Protein AF-A0A2J8L9X1-F1 (afdb_monomer_lite)

Foldseek 3Di:
DDWDDDPPQPQKIWDWDFDPDPDPPDDTHTPDIDIGGHDPVVVVVVVVVVVVVVVVVVVLVVVQVVCVVVVHDRDPDDPPPDPDPPPDDDDDDDDDDPDPDDDDDDDDPPPPPDDPPDPPPDDDDDD

pLDDT: mean 74.23, std 22.15, range [38.56, 97.0]

Structure (mmCIF, N/CA/C/O backbone):
data_AF-A0A2J8L9X1-F1
#
_entry.id   AF-A0A2J8L9X1-F1
#
loop_
_atom_site.group_PDB
_atom_site.id
_atom_site.type_symbol
_atom_site.label_atom_id
_atom_site.label_alt_id
_atom_site.label_comp_id
_atom_site.label_asym_id
_atom_site.label_entity_id
_atom_site.label_seq_id
_atom_site.pdbx_PDB_ins_code
_atom_site.Cartn_x
_atom_site.Cartn_y
_atom_site.Cartn_z
_atom_site.occupancy
_atom_site.B_iso_or_equiv
_atom_site.auth_seq_id
_atom_site.auth_comp_id
_atom_site.auth_asym_id
_atom_site.auth_atom_id
_atom_site.pdbx_PDB_model_num
ATOM 1 N N . MET A 1 1 ? 10.129 12.098 -11.337 1.00 86.31 1 MET A N 1
ATOM 2 C CA . MET A 1 1 ? 10.011 10.635 -11.155 1.00 86.31 1 MET A CA 1
ATOM 3 C C . MET A 1 1 ? 8.544 10.312 -10.962 1.00 86.31 1 MET A C 1
ATOM 5 O O . MET A 1 1 ? 7.890 11.021 -10.211 1.00 86.31 1 MET A O 1
ATOM 9 N N . GLN A 1 2 ? 8.034 9.309 -11.666 1.00 92.50 2 GLN A N 1
ATOM 10 C CA . GLN A 1 2 ? 6.658 8.835 -11.560 1.00 92.50 2 GLN A CA 1
ATOM 11 C C . GLN A 1 2 ? 6.678 7.407 -11.018 1.00 92.50 2 GLN A C 1
ATOM 13 O O . GLN A 1 2 ? 7.507 6.605 -11.446 1.00 92.50 2 GLN A O 1
ATOM 18 N N . VAL A 1 3 ? 5.783 7.109 -10.081 1.00 94.88 3 VAL A N 1
ATOM 19 C CA . VAL A 1 3 ? 5.611 5.775 -9.501 1.00 94.88 3 VAL A CA 1
ATOM 20 C C . VAL A 1 3 ? 4.139 5.416 -9.605 1.00 94.88 3 VAL A C 1
ATOM 22 O O . VAL A 1 3 ? 3.290 6.184 -9.155 1.00 94.88 3 VAL A O 1
ATOM 25 N N . THR A 1 4 ? 3.836 4.271 -10.201 1.00 95.75 4 THR A N 1
ATOM 26 C CA . THR A 1 4 ? 2.473 3.754 -10.333 1.00 95.75 4 THR A CA 1
ATOM 27 C C . THR A 1 4 ? 2.399 2.320 -9.823 1.00 95.75 4 THR A C 1
ATOM 29 O O . THR A 1 4 ? 3.361 1.555 -9.919 1.00 95.75 4 THR A O 1
ATOM 32 N N . GLY A 1 5 ? 1.259 1.965 -9.228 1.00 93.69 5 GLY A N 1
ATOM 33 C CA . GLY A 1 5 ? 0.953 0.575 -8.898 1.00 93.69 5 GLY A CA 1
ATOM 34 C C . GLY A 1 5 ? 0.644 -0.216 -10.163 1.00 93.69 5 GLY A C 1
ATOM 35 O O . GLY A 1 5 ? 0.120 0.348 -11.124 1.00 93.69 5 GLY A O 1
ATOM 36 N N . VAL A 1 6 ? 0.981 -1.502 -10.161 1.00 94.06 6 VAL A N 1
ATOM 37 C CA . VAL A 1 6 ? 0.514 -2.431 -11.194 1.00 94.06 6 VAL A CA 1
ATOM 38 C C . VAL A 1 6 ? -0.875 -2.922 -10.795 1.00 94.06 6 VAL A C 1
ATOM 40 O O . VAL A 1 6 ? -1.093 -3.287 -9.638 1.00 94.06 6 VAL A O 1
ATOM 43 N N . GLU A 1 7 ? -1.822 -2.880 -11.731 1.00 93.56 7 GLU A N 1
ATOM 44 C CA . GLU A 1 7 ? -3.174 -3.395 -11.503 1.00 93.56 7 GLU A CA 1
ATOM 45 C C . GLU A 1 7 ? -3.118 -4.889 -11.190 1.00 93.56 7 GLU A C 1
ATOM 47 O O . GLU A 1 7 ? -2.329 -5.625 -11.780 1.00 93.56 7 GLU A O 1
ATOM 52 N N . ASP A 1 8 ? -3.901 -5.308 -10.198 1.00 92.12 8 ASP A N 1
ATOM 53 C CA . ASP A 1 8 ? -3.998 -6.686 -9.703 1.00 92.12 8 ASP A CA 1
ATOM 54 C C . ASP A 1 8 ? -2.690 -7.350 -9.212 1.00 92.12 8 ASP A C 1
ATOM 56 O O . ASP A 1 8 ? -2.735 -8.431 -8.625 1.00 92.12 8 ASP A O 1
ATOM 60 N N . ASP A 1 9 ? -1.531 -6.688 -9.317 1.00 92.62 9 ASP A N 1
ATOM 61 C CA . ASP A 1 9 ? -0.257 -7.145 -8.757 1.00 92.62 9 ASP A CA 1
ATOM 62 C C . ASP A 1 9 ? 0.260 -6.188 -7.673 1.00 92.62 9 ASP A C 1
ATOM 64 O O . ASP A 1 9 ? 1.114 -5.325 -7.883 1.00 92.62 9 ASP A O 1
ATOM 68 N N . SER A 1 10 ? -0.201 -6.418 -6.441 1.00 89.00 10 SER A N 1
ATOM 69 C CA . SER A 1 10 ? 0.271 -5.700 -5.244 1.00 89.00 10 SER A CA 1
ATOM 70 C C . SER A 1 10 ? 1.770 -5.862 -4.943 1.00 89.00 10 SER A C 1
ATOM 72 O O . SER A 1 10 ? 2.294 -5.204 -4.038 1.00 89.00 10 SER A O 1
ATOM 74 N N . ARG A 1 11 ? 2.471 -6.755 -5.650 1.00 93.50 11 ARG A N 1
ATOM 75 C CA . ARG A 1 11 ? 3.909 -6.977 -5.493 1.00 93.50 11 ARG A CA 1
ATOM 76 C C . ARG A 1 11 ? 4.725 -6.038 -6.364 1.00 93.50 11 ARG A C 1
ATOM 78 O O . ARG A 1 11 ? 5.912 -5.892 -6.084 1.00 93.50 11 ARG A O 1
ATOM 85 N N . ALA A 1 12 ? 4.136 -5.438 -7.394 1.00 95.12 12 ALA A N 1
ATOM 86 C CA . ALA A 1 12 ? 4.872 -4.718 -8.415 1.00 95.12 12 ALA A CA 1
ATOM 87 C C . ALA A 1 12 ? 4.579 -3.212 -8.405 1.00 95.12 12 ALA A C 1
ATOM 89 O O . ALA A 1 12 ? 3.443 -2.768 -8.238 1.00 95.12 12 ALA A O 1
ATOM 90 N N . LEU A 1 13 ? 5.627 -2.414 -8.615 1.00 95.75 13 LEU A N 1
ATOM 91 C CA . LEU A 1 13 ? 5.526 -0.980 -8.878 1.00 95.75 13 LEU A CA 1
ATOM 92 C C . LEU A 1 13 ? 6.238 -0.643 -10.182 1.00 95.75 13 LEU A C 1
ATOM 94 O O . LEU A 1 13 ? 7.378 -1.051 -10.396 1.00 95.75 13 LEU A O 1
ATOM 98 N N . ASN A 1 14 ? 5.594 0.163 -11.017 1.00 96.19 14 ASN A N 1
ATOM 99 C CA . ASN A 1 14 ? 6.203 0.732 -12.207 1.00 96.19 14 ASN A CA 1
ATOM 100 C C . ASN A 1 14 ? 6.816 2.086 -11.861 1.00 96.19 14 ASN A C 1
ATOM 102 O O . ASN A 1 14 ? 6.145 2.983 -11.350 1.00 96.19 14 ASN A O 1
ATOM 106 N N . ILE A 1 15 ? 8.105 2.237 -12.145 1.00 96.25 15 ILE A N 1
ATOM 107 C CA . ILE A 1 15 ? 8.848 3.470 -11.911 1.00 96.25 15 ILE A CA 1
ATOM 108 C C . ILE A 1 15 ? 9.329 4.004 -13.249 1.00 96.25 15 ILE A C 1
ATOM 110 O O . ILE A 1 15 ? 10.036 3.315 -13.981 1.00 96.25 15 ILE A O 1
ATOM 114 N N . THR A 1 16 ? 8.970 5.255 -13.534 1.00 95.62 16 THR A N 1
ATOM 115 C CA . THR A 1 16 ? 9.423 5.983 -14.721 1.00 95.62 16 THR A CA 1
ATOM 116 C C . THR A 1 16 ? 10.203 7.224 -14.306 1.00 95.62 16 THR A C 1
ATOM 118 O O . THR A 1 16 ? 9.697 8.134 -13.634 1.00 95.62 16 THR A O 1
ATOM 121 N N . ILE A 1 17 ? 11.464 7.279 -14.710 1.00 94.75 17 ILE A N 1
ATOM 122 C CA . ILE A 1 17 ? 12.324 8.444 -14.554 1.00 94.75 17 ILE A CA 1
ATOM 123 C C . ILE A 1 17 ? 12.287 9.208 -15.867 1.00 94.75 17 ILE A C 1
ATOM 125 O O . ILE A 1 17 ? 12.574 8.655 -16.924 1.00 94.75 17 ILE A O 1
ATOM 129 N N . HIS A 1 18 ? 11.939 10.487 -15.789 1.00 92.69 18 HIS A N 1
ATOM 130 C CA . HIS A 1 18 ? 11.958 11.389 -16.930 1.00 92.69 18 HIS A CA 1
ATOM 131 C C . HIS A 1 18 ? 13.224 12.238 -16.884 1.00 92.69 18 HIS A C 1
ATOM 133 O O . HIS A 1 18 ? 13.663 12.634 -15.800 1.00 92.69 18 HIS A O 1
ATOM 139 N N . LYS A 1 19 ? 13.783 12.542 -18.055 1.00 89.94 19 LYS A N 1
ATOM 140 C CA . LYS A 1 19 ? 14.798 13.579 -18.204 1.00 89.94 19 LYS A CA 1
ATOM 141 C C . LYS A 1 19 ? 14.226 14.897 -17.663 1.00 89.94 19 LYS A C 1
ATOM 143 O O . LYS A 1 19 ? 13.073 15.209 -17.977 1.00 89.94 19 LYS A O 1
ATOM 148 N N . PRO A 1 20 ? 14.997 15.673 -16.882 1.00 84.25 20 PRO A N 1
ATOM 149 C CA . PRO A 1 20 ? 14.589 17.016 -16.493 1.00 84.25 20 PRO A CA 1
ATOM 150 C C . PRO A 1 20 ? 14.239 17.837 -17.739 1.00 84.25 20 PRO A C 1
ATOM 152 O O . PRO A 1 20 ? 15.016 17.871 -18.696 1.00 84.25 20 PRO A O 1
ATOM 155 N N . ALA A 1 21 ? 13.055 18.449 -17.747 1.00 82.00 21 ALA A N 1
ATOM 156 C CA . ALA A 1 21 ? 12.608 19.275 -18.860 1.00 82.00 21 ALA A CA 1
ATOM 157 C C . ALA A 1 21 ? 13.523 20.503 -18.977 1.00 82.00 21 ALA A C 1
ATOM 159 O O . ALA A 1 21 ? 13.726 21.221 -17.999 1.00 82.00 21 ALA A O 1
ATOM 160 N N . SER A 1 22 ? 14.090 20.742 -20.161 1.00 78.62 22 S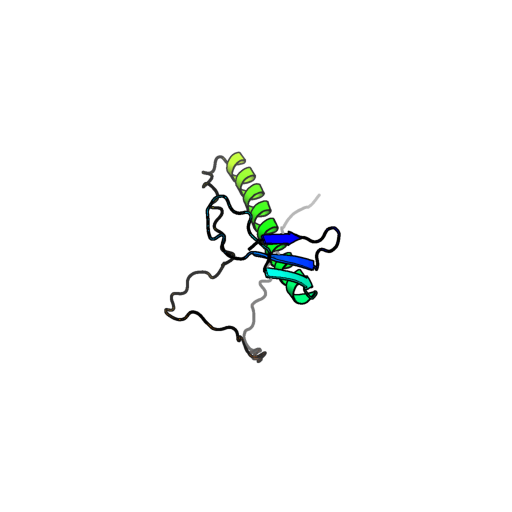ER A N 1
ATOM 161 C CA . SER A 1 22 ? 14.957 21.904 -20.407 1.00 78.62 22 SER A CA 1
ATOM 162 C C . SER A 1 22 ? 14.166 23.205 -20.542 1.00 78.62 22 SER A C 1
ATOM 164 O O . SER A 1 22 ? 14.727 24.285 -20.386 1.00 78.62 22 SER A O 1
ATOM 166 N N . SER A 1 23 ? 12.865 23.112 -20.831 1.00 80.44 23 SER A N 1
ATOM 167 C CA . SER A 1 23 ? 11.944 24.243 -20.856 1.00 80.44 23 SER A CA 1
ATOM 168 C C . SER A 1 23 ? 10.592 23.860 -20.238 1.00 80.44 23 SER A C 1
ATOM 170 O O . SER A 1 23 ? 10.163 22.708 -20.363 1.00 80.44 23 SER A O 1
ATOM 172 N N . PRO A 1 24 ? 9.882 24.811 -19.607 1.00 76.06 24 PRO A N 1
ATOM 173 C CA . PRO A 1 24 ? 8.627 24.544 -18.897 1.00 76.06 24 PRO A CA 1
ATOM 174 C C . PRO A 1 24 ? 7.467 24.093 -19.802 1.00 76.06 24 PRO A C 1
ATOM 176 O O . PRO A 1 24 ? 6.486 23.553 -19.307 1.00 76.06 24 PRO A O 1
ATOM 179 N N . HIS A 1 25 ? 7.583 24.273 -21.121 1.00 79.75 25 HIS A N 1
ATOM 180 C CA . HIS A 1 25 ? 6.572 23.853 -22.101 1.00 79.75 25 HIS A CA 1
ATOM 181 C C . HIS A 1 25 ? 6.899 22.503 -22.760 1.00 79.75 25 HIS A C 1
ATOM 183 O O . HIS A 1 25 ? 6.094 21.975 -23.527 1.00 79.75 25 HIS A O 1
ATOM 189 N N . SER A 1 26 ? 8.083 21.941 -22.495 1.00 80.38 26 SER A N 1
ATOM 190 C CA . SER A 1 26 ? 8.492 20.659 -23.067 1.00 80.38 26 SER A CA 1
ATOM 191 C C . SER A 1 26 ? 7.915 19.491 -22.269 1.00 80.38 26 SER A C 1
ATOM 193 O O . SER A 1 26 ? 7.985 19.456 -21.039 1.00 80.38 26 SER A O 1
ATOM 195 N N . LYS A 1 27 ? 7.342 18.510 -22.975 1.00 79.31 27 LYS A N 1
ATOM 196 C CA . LYS A 1 27 ? 6.879 17.270 -22.346 1.00 79.31 27 LYS A CA 1
ATOM 197 C C . LYS A 1 27 ? 8.096 16.496 -21.814 1.00 79.31 27 LYS A C 1
ATOM 199 O O . LYS A 1 27 ? 9.035 16.276 -22.583 1.00 79.31 27 LYS A O 1
ATOM 204 N N . PRO A 1 28 ? 8.103 16.073 -20.537 1.00 83.19 28 PRO A N 1
ATOM 205 C CA . PRO A 1 28 ? 9.195 15.278 -19.987 1.00 83.19 28 PRO A CA 1
ATOM 206 C C . PRO A 1 28 ? 9.383 13.980 -20.784 1.00 83.19 28 PRO A C 1
ATOM 208 O O . PRO A 1 28 ? 8.419 13.262 -21.035 1.00 83.19 28 PRO A O 1
ATOM 211 N N . PHE A 1 29 ? 10.622 13.670 -21.170 1.00 87.50 29 PHE A N 1
ATOM 212 C CA . PHE A 1 29 ? 10.946 12.459 -21.932 1.00 87.50 29 PHE A CA 1
ATOM 213 C C . PHE A 1 29 ? 11.411 11.338 -20.987 1.00 87.50 29 PHE A C 1
ATOM 215 O O . PHE A 1 29 ? 12.332 11.583 -20.203 1.00 87.50 29 PHE A O 1
ATOM 222 N N . PRO A 1 30 ? 10.816 10.133 -21.007 1.00 91.19 30 PRO A N 1
ATOM 223 C CA . PRO A 1 30 ? 11.225 9.036 -20.132 1.00 91.19 30 PRO A CA 1
ATOM 224 C C . PRO A 1 30 ? 12.617 8.518 -20.518 1.00 91.19 30 PRO A C 1
ATOM 226 O O . PRO A 1 30 ? 12.888 8.241 -21.680 1.00 91.19 30 PRO A O 1
ATOM 229 N N . ILE A 1 31 ? 13.508 8.394 -19.536 1.00 94.56 31 ILE A N 1
ATOM 230 C CA . ILE A 1 31 ? 14.883 7.890 -19.713 1.00 94.56 31 ILE A CA 1
ATOM 231 C C . ILE A 1 31 ? 15.106 6.522 -19.074 1.00 94.56 31 ILE A C 1
ATOM 233 O O . ILE A 1 31 ? 16.028 5.813 -19.458 1.00 94.56 31 ILE A O 1
ATOM 237 N N . LEU A 1 32 ? 14.276 6.145 -18.103 1.00 95.19 32 LEU A N 1
ATOM 238 C CA . LEU A 1 32 ? 14.282 4.815 -17.510 1.00 95.19 32 LEU A CA 1
ATOM 239 C C . LEU A 1 32 ? 12.857 4.448 -17.140 1.00 95.19 32 LEU A C 1
ATOM 241 O O . LEU A 1 32 ? 12.174 5.225 -16.473 1.00 95.19 32 LEU A O 1
ATOM 245 N N . GLN A 1 33 ? 12.449 3.248 -17.522 1.00 95.12 33 GLN A N 1
ATOM 246 C CA . GLN A 1 33 ? 11.215 2.638 -17.068 1.00 95.12 33 GLN A CA 1
ATOM 247 C C . GLN A 1 33 ? 11.530 1.226 -16.595 1.00 95.12 33 GLN A C 1
ATOM 249 O O . GLN A 1 33 ? 12.175 0.458 -17.305 1.00 95.12 33 GLN A O 1
ATOM 254 N N . ALA A 1 34 ? 11.108 0.904 -15.379 1.00 96.25 34 ALA A N 1
ATOM 255 C CA . ALA A 1 34 ? 11.349 -0.400 -14.789 1.00 96.25 34 ALA A CA 1
ATOM 256 C C . ALA A 1 34 ? 10.194 -0.806 -13.877 1.00 96.25 34 ALA A C 1
ATOM 258 O O . ALA A 1 34 ? 9.547 0.038 -13.250 1.00 96.25 34 ALA A O 1
ATOM 259 N N . THR A 1 35 ? 9.985 -2.114 -13.775 1.00 96.38 35 THR A N 1
ATOM 260 C CA . THR A 1 35 ? 9.047 -2.720 -12.834 1.00 96.38 35 THR A CA 1
ATOM 261 C C . THR A 1 35 ? 9.832 -3.314 -11.674 1.00 96.38 35 THR A C 1
ATOM 263 O O . THR A 1 35 ? 10.693 -4.172 -11.859 1.00 96.38 35 THR A O 1
ATOM 266 N N . PHE A 1 36 ? 9.534 -2.858 -10.464 1.00 94.88 36 PHE A N 1
ATOM 267 C CA . PHE A 1 36 ? 10.120 -3.365 -9.231 1.00 94.88 36 PHE A CA 1
ATOM 268 C C . PHE A 1 36 ? 9.166 -4.368 -8.606 1.00 94.88 36 PHE A C 1
ATOM 270 O O . PHE A 1 36 ? 8.057 -3.997 -8.231 1.00 94.88 36 PHE A O 1
ATOM 277 N N . ILE A 1 37 ? 9.602 -5.620 -8.474 1.00 95.69 37 ILE A N 1
ATOM 278 C CA . ILE A 1 37 ? 8.820 -6.691 -7.853 1.00 95.69 37 ILE A CA 1
ATOM 279 C C . ILE A 1 37 ? 9.349 -6.927 -6.436 1.00 95.69 37 ILE A C 1
ATOM 281 O O . ILE A 1 37 ? 10.504 -7.303 -6.242 1.00 95.69 37 ILE A O 1
ATOM 285 N N . PHE A 1 38 ? 8.498 -6.714 -5.436 1.00 95.00 38 PHE A N 1
ATOM 286 C CA . PHE A 1 38 ? 8.838 -6.876 -4.029 1.00 95.00 38 PHE A CA 1
ATOM 287 C C . PHE A 1 38 ? 8.551 -8.290 -3.535 1.00 95.00 38 PHE A C 1
ATOM 289 O O . PHE A 1 38 ? 7.444 -8.826 -3.676 1.00 95.00 38 PHE A O 1
ATOM 296 N N . SER A 1 39 ? 9.545 -8.858 -2.857 1.00 96.00 39 SER A N 1
ATOM 297 C CA . SER A 1 39 ? 9.386 -10.101 -2.118 1.00 96.00 39 SER A CA 1
ATOM 298 C C . SER A 1 39 ? 8.407 -9.943 -0.957 1.00 96.00 39 SER A C 1
ATOM 300 O O . SER A 1 39 ? 8.128 -8.845 -0.459 1.00 96.00 39 SER A O 1
ATOM 302 N N . ASP A 1 40 ? 7.914 -11.079 -0.485 1.00 96.00 40 ASP A N 1
ATOM 303 C CA . ASP A 1 40 ? 6.939 -11.166 0.597 1.00 96.00 40 ASP A CA 1
ATOM 304 C C . ASP A 1 40 ? 7.439 -10.498 1.881 1.00 96.00 40 ASP A C 1
ATOM 306 O O . ASP A 1 40 ? 6.647 -9.897 2.599 1.00 96.00 40 ASP A O 1
ATOM 310 N N . HIS A 1 41 ? 8.751 -10.514 2.141 1.00 96.31 41 HIS A N 1
ATOM 311 C CA . HIS A 1 41 ? 9.334 -9.863 3.314 1.00 96.31 41 HIS A CA 1
ATOM 312 C C . HIS A 1 41 ? 9.017 -8.359 3.361 1.00 96.31 41 HIS A C 1
ATOM 314 O O . HIS A 1 41 ? 8.547 -7.856 4.383 1.00 96.31 41 HIS A O 1
ATOM 320 N N . ILE A 1 42 ? 9.190 -7.648 2.242 1.00 94.94 42 ILE A N 1
ATOM 321 C CA . ILE A 1 42 ? 8.875 -6.216 2.153 1.00 94.94 42 ILE A CA 1
ATOM 322 C C . ILE A 1 42 ? 7.362 -5.986 2.210 1.00 94.94 42 ILE A C 1
ATOM 324 O O . ILE A 1 42 ? 6.903 -5.097 2.935 1.00 94.94 42 ILE A O 1
ATOM 328 N N . ARG A 1 43 ? 6.566 -6.817 1.520 1.00 92.75 43 ARG A N 1
ATOM 329 C CA . ARG A 1 43 ? 5.095 -6.712 1.559 1.00 92.75 43 ARG A CA 1
ATOM 330 C C . ARG A 1 43 ? 4.559 -6.877 2.981 1.00 92.75 43 ARG A C 1
ATOM 332 O O . ARG A 1 43 ? 3.724 -6.088 3.422 1.00 92.75 43 ARG A O 1
ATOM 339 N N . CYS A 1 44 ? 5.096 -7.838 3.727 1.00 95.88 44 CYS A N 1
ATOM 340 C CA . CYS A 1 44 ? 4.751 -8.085 5.121 1.00 95.88 44 CYS A CA 1
ATOM 341 C C . CYS A 1 44 ? 5.116 -6.909 6.035 1.00 95.88 44 CYS A C 1
ATOM 343 O O . CYS A 1 44 ? 4.336 -6.575 6.927 1.00 95.88 44 CYS A O 1
ATOM 345 N N . ILE A 1 45 ? 6.261 -6.251 5.825 1.00 96.69 45 ILE A N 1
ATOM 346 C CA . ILE A 1 45 ? 6.647 -5.061 6.602 1.00 96.69 45 ILE A CA 1
ATOM 347 C C . ILE A 1 45 ? 5.630 -3.931 6.402 1.00 96.69 45 ILE A C 1
ATOM 349 O O . ILE A 1 45 ? 5.132 -3.375 7.383 1.00 96.69 45 ILE A O 1
ATOM 353 N N . ILE A 1 46 ? 5.269 -3.625 5.153 1.00 94.12 46 ILE A N 1
ATOM 354 C CA . ILE A 1 46 ? 4.302 -2.558 4.845 1.00 94.12 46 ILE A CA 1
ATOM 355 C C . ILE A 1 46 ? 2.913 -2.920 5.379 1.00 94.12 46 ILE A C 1
ATOM 357 O O . ILE A 1 46 ? 2.248 -2.083 5.993 1.00 94.12 46 ILE A O 1
ATOM 361 N N . ALA A 1 47 ? 2.478 -4.171 5.203 1.00 95.56 47 ALA A N 1
ATOM 362 C CA . ALA A 1 47 ? 1.221 -4.653 5.767 1.00 95.56 47 ALA A CA 1
ATOM 363 C C . ALA A 1 47 ? 1.203 -4.482 7.294 1.00 95.56 47 ALA A C 1
ATOM 365 O O . ALA A 1 47 ? 0.252 -3.925 7.840 1.00 95.56 47 ALA A O 1
ATOM 366 N N . LYS A 1 48 ? 2.288 -4.859 7.982 1.00 96.81 48 LYS A N 1
ATOM 367 C CA . LYS A 1 48 ? 2.435 -4.681 9.433 1.00 96.81 48 LYS A CA 1
ATOM 368 C C . LYS A 1 48 ? 2.330 -3.210 9.842 1.00 96.81 48 LYS A C 1
ATOM 370 O O . LYS A 1 48 ? 1.608 -2.901 10.787 1.00 96.81 48 LYS A O 1
ATOM 375 N N . GLN A 1 49 ? 2.989 -2.298 9.127 1.00 96.69 49 GLN A N 1
ATOM 376 C CA . GLN A 1 49 ? 2.902 -0.856 9.389 1.00 96.69 49 GLN A CA 1
ATOM 377 C C . GLN A 1 49 ? 1.477 -0.318 9.188 1.00 96.69 49 GLN A C 1
ATOM 379 O O . GLN A 1 49 ? 0.969 0.415 10.039 1.00 96.69 49 GLN A O 1
ATOM 384 N N . ARG A 1 50 ? 0.800 -0.719 8.102 1.00 94.69 50 ARG A N 1
ATOM 385 C CA . ARG A 1 50 ? -0.593 -0.332 7.816 1.00 94.69 50 ARG A CA 1
ATOM 386 C C . ARG A 1 50 ? -1.556 -0.844 8.882 1.00 94.69 50 ARG A C 1
ATOM 388 O O . ARG A 1 50 ? -2.374 -0.070 9.371 1.00 94.69 50 ARG A O 1
ATOM 395 N N . LEU A 1 51 ? -1.427 -2.107 9.290 1.00 96.31 51 LEU A N 1
ATOM 396 C CA . LEU A 1 51 ? -2.242 -2.700 10.354 1.00 96.31 51 LEU A CA 1
ATOM 397 C C . LEU A 1 51 ? -2.009 -2.004 11.694 1.00 96.31 51 LEU A C 1
ATOM 399 O O . LEU A 1 51 ? -2.961 -1.708 12.414 1.00 96.31 51 LEU A O 1
ATOM 403 N N . ALA A 1 52 ? -0.756 -1.692 12.022 1.00 96.38 52 ALA A N 1
ATOM 404 C CA . ALA A 1 52 ? -0.436 -0.962 13.236 1.00 96.38 52 ALA A CA 1
ATOM 405 C C . ALA A 1 52 ? -1.085 0.436 13.216 1.00 96.38 52 ALA A C 1
ATOM 407 O O . ALA A 1 52 ? -1.782 0.794 14.171 1.00 96.38 52 ALA A O 1
ATOM 408 N N . LYS A 1 53 ? -0.941 1.182 12.108 1.00 94.56 53 LYS A N 1
ATOM 409 C CA . LYS A 1 53 ? -1.591 2.487 11.895 1.00 94.56 53 LYS A CA 1
ATOM 410 C C . LYS A 1 53 ? -3.106 2.403 12.023 1.00 94.56 53 LYS A C 1
ATOM 412 O O . LYS A 1 53 ? -3.671 3.138 12.831 1.00 94.56 53 LYS A O 1
ATOM 417 N N . GLY A 1 54 ? -3.742 1.466 11.325 1.00 93.94 54 GLY A N 1
ATOM 418 C CA . GLY A 1 54 ? -5.187 1.253 11.399 1.00 93.94 54 GLY A CA 1
ATOM 419 C C . GLY A 1 54 ? -5.656 0.912 12.814 1.00 93.94 54 GLY A C 1
ATOM 420 O O . GLY A 1 54 ? -6.637 1.475 13.293 1.00 93.94 54 GLY A O 1
ATOM 421 N N . ARG A 1 55 ? -4.914 0.069 13.544 1.00 96.31 55 ARG A N 1
ATOM 422 C CA . ARG A 1 55 ? -5.235 -0.288 14.934 1.00 96.31 55 ARG A CA 1
ATOM 423 C C . ARG A 1 55 ? -5.173 0.916 15.870 1.00 96.31 55 ARG A C 1
ATOM 425 O O . ARG A 1 55 ? -6.073 1.091 16.690 1.00 96.31 55 ARG A O 1
ATOM 432 N N . ILE A 1 56 ? -4.124 1.738 15.773 1.00 92.62 56 ILE A N 1
ATOM 433 C CA . ILE A 1 56 ? -4.018 2.955 16.589 1.00 92.62 56 ILE A CA 1
ATOM 434 C C . ILE A 1 56 ? -5.147 3.923 16.239 1.00 92.62 56 ILE A C 1
ATOM 436 O O . ILE A 1 56 ? -5.771 4.459 17.152 1.00 92.62 56 ILE A O 1
ATOM 440 N N . GLN A 1 57 ? -5.443 4.108 14.953 1.00 92.31 57 GLN A N 1
ATOM 441 C CA . GLN A 1 57 ? -6.518 4.985 14.499 1.00 92.31 57 GLN A CA 1
ATOM 442 C C . GLN A 1 57 ? -7.884 4.524 15.021 1.00 92.31 57 GLN A C 1
ATOM 444 O O . GLN A 1 57 ? -8.577 5.304 15.665 1.00 92.31 57 GLN A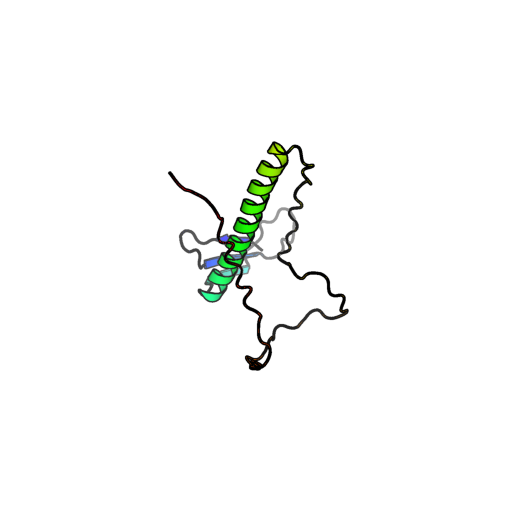 O 1
ATOM 449 N N . ALA A 1 58 ? -8.231 3.245 14.866 1.00 95.38 58 ALA A N 1
ATOM 450 C CA . ALA A 1 58 ? -9.487 2.691 15.371 1.00 95.38 58 ALA A CA 1
ATOM 451 C C . ALA A 1 58 ? -9.602 2.812 16.899 1.00 95.38 58 ALA A C 1
ATOM 453 O O . ALA A 1 58 ? -10.644 3.214 17.422 1.00 95.38 58 ALA A O 1
ATOM 454 N N . ARG A 1 59 ? -8.515 2.524 17.632 1.00 95.31 59 ARG A N 1
ATOM 455 C CA . ARG A 1 59 ? -8.469 2.701 19.090 1.00 95.31 59 ARG A CA 1
ATOM 456 C C . ARG A 1 59 ? -8.701 4.158 19.478 1.00 95.31 59 ARG A C 1
ATOM 458 O O . ARG A 1 59 ? -9.475 4.414 20.394 1.00 95.31 59 ARG A O 1
ATOM 465 N N . ARG A 1 60 ? -8.053 5.101 18.789 1.00 90.31 60 ARG A N 1
ATOM 466 C CA . ARG A 1 60 ? -8.229 6.540 19.023 1.00 90.31 60 ARG A CA 1
ATOM 467 C C . ARG A 1 60 ? -9.665 6.970 18.746 1.00 90.31 60 ARG A C 1
ATOM 469 O O . ARG A 1 60 ? -10.269 7.564 19.627 1.00 90.31 60 ARG A O 1
ATOM 476 N N . MET A 1 61 ? -10.239 6.587 17.606 1.00 91.81 61 MET A N 1
ATOM 477 C CA . MET A 1 61 ? -11.631 6.905 17.264 1.00 91.81 61 MET A CA 1
ATOM 478 C C . MET A 1 61 ? -12.613 6.367 18.309 1.00 91.81 61 MET A C 1
ATOM 480 O O . MET A 1 61 ? -13.519 7.081 18.735 1.00 91.81 61 MET A O 1
ATOM 484 N N . LYS A 1 62 ? -12.415 5.127 18.777 1.00 95.94 62 LYS A N 1
ATOM 485 C CA . LYS A 1 62 ? -13.223 4.552 19.861 1.00 95.94 62 LYS A CA 1
ATOM 486 C C . LYS A 1 62 ? -13.083 5.362 21.150 1.00 95.94 62 LYS A C 1
ATOM 488 O O . LYS A 1 62 ? -14.088 5.704 21.761 1.00 95.94 62 LYS A O 1
ATOM 493 N N . MET A 1 63 ? -11.853 5.679 21.550 1.00 95.19 63 MET A N 1
ATOM 494 C CA . MET A 1 63 ? -11.597 6.451 22.766 1.00 95.19 63 MET A CA 1
ATOM 495 C C . MET A 1 63 ? -12.177 7.864 22.704 1.00 95.19 63 MET A C 1
ATOM 497 O O . MET A 1 63 ? -12.726 8.318 23.699 1.00 95.19 63 MET A O 1
ATOM 501 N N . GLN A 1 64 ? -12.113 8.536 21.552 1.00 93.00 64 GLN A N 1
ATOM 502 C CA . GLN A 1 64 ? -12.721 9.855 21.361 1.00 93.00 64 GLN A CA 1
ATOM 503 C C . GLN A 1 64 ? -14.241 9.804 21.509 1.00 93.00 64 GLN A C 1
ATOM 505 O O . GLN A 1 64 ? -14.812 10.660 22.174 1.00 93.00 64 GLN A O 1
ATOM 510 N N . ARG A 1 65 ? -14.896 8.776 20.949 1.00 93.31 65 ARG A N 1
ATOM 511 C CA . ARG A 1 65 ? -16.340 8.578 21.143 1.00 93.31 65 ARG A CA 1
ATOM 512 C C . ARG A 1 65 ? -16.696 8.350 22.611 1.00 93.31 65 ARG A C 1
ATOM 514 O O . ARG A 1 65 ? -17.685 8.897 23.072 1.00 93.31 65 ARG A O 1
ATOM 521 N N . ILE A 1 66 ? -15.893 7.575 23.342 1.00 95.44 66 ILE A N 1
ATOM 522 C CA . ILE A 1 66 ? -16.098 7.362 24.784 1.00 95.44 66 ILE A CA 1
ATOM 523 C C . ILE A 1 66 ? -15.920 8.676 25.554 1.00 95.44 66 ILE A C 1
ATOM 525 O O . ILE A 1 66 ? -16.764 9.010 26.372 1.00 95.44 66 ILE A O 1
ATOM 529 N N . ALA A 1 67 ? -14.856 9.430 25.276 1.00 94.50 67 ALA A N 1
ATOM 530 C CA . ALA A 1 67 ? -14.594 10.712 25.925 1.00 94.50 67 ALA A CA 1
ATOM 531 C C . ALA A 1 67 ? -15.740 11.712 25.708 1.00 94.50 67 ALA A C 1
ATOM 533 O O . ALA A 1 67 ? -16.141 12.369 26.659 1.00 94.50 67 ALA A O 1
ATOM 534 N N . ALA A 1 68 ? -16.305 11.758 24.496 1.00 93.00 68 ALA A N 1
ATOM 535 C CA . ALA A 1 68 ? -17.461 12.593 24.178 1.00 93.00 68 ALA A CA 1
ATOM 536 C C . ALA A 1 68 ? -18.699 12.238 25.015 1.00 93.00 68 ALA A C 1
ATOM 538 O O . ALA A 1 68 ? -19.405 13.129 25.457 1.00 93.00 68 ALA A O 1
ATOM 539 N N . LEU A 1 69 ? -18.957 10.946 25.251 1.00 95.75 69 LEU A N 1
ATOM 540 C CA . LEU A 1 69 ? -20.083 10.502 26.084 1.00 95.75 69 LEU A CA 1
ATOM 541 C C . LEU A 1 69 ? -19.883 10.789 27.576 1.00 95.75 69 LEU A C 1
ATOM 543 O O . LEU A 1 69 ? -20.849 10.791 28.329 1.00 95.75 69 LEU A O 1
ATOM 547 N N . LEU A 1 70 ? -18.634 10.968 28.003 1.00 97.00 70 LEU A N 1
ATOM 548 C CA . LEU A 1 70 ? -18.261 11.267 29.383 1.00 97.00 70 LEU A CA 1
ATOM 549 C C . LEU A 1 70 ? -17.982 12.765 29.604 1.00 97.00 70 LEU A C 1
ATOM 551 O O . LEU A 1 70 ? -17.441 13.115 30.649 1.00 97.00 70 LEU A O 1
ATOM 555 N N . ASP A 1 71 ? -18.272 13.623 28.618 1.00 94.25 71 ASP A N 1
ATOM 556 C CA . ASP A 1 71 ? -17.965 15.063 28.621 1.00 94.25 71 ASP A CA 1
ATOM 557 C C . ASP A 1 71 ? -16.497 15.393 28.971 1.00 94.25 71 ASP A C 1
ATOM 559 O O . ASP A 1 71 ? -16.174 16.420 29.571 1.00 94.25 71 ASP A O 1
ATOM 563 N N . LEU A 1 72 ? -15.569 14.516 28.572 1.00 92.00 72 LEU A N 1
ATOM 564 C CA . LEU A 1 72 ? -14.135 14.724 28.756 1.00 92.00 72 LEU A CA 1
ATOM 565 C C . LEU A 1 72 ? -13.562 15.567 27.606 1.00 92.00 72 LEU A C 1
ATOM 567 O O . LEU A 1 72 ? -13.941 15.372 26.447 1.00 92.00 72 LEU A O 1
ATOM 571 N N . PRO A 1 73 ? -12.585 16.454 27.875 1.00 87.62 73 PRO A N 1
ATOM 572 C CA . PRO A 1 73 ? -11.971 17.268 26.833 1.00 87.62 73 PRO A CA 1
ATOM 573 C C . PRO A 1 73 ? -11.286 16.388 25.777 1.00 87.62 73 PRO A C 1
ATOM 575 O O . PRO A 1 73 ? -10.382 15.603 26.074 1.00 87.62 73 PRO A O 1
ATOM 578 N N . ILE A 1 74 ? -11.701 16.535 24.517 1.00 81.88 74 ILE A N 1
ATOM 579 C CA . ILE A 1 74 ? -11.158 15.777 23.386 1.00 81.88 74 ILE A CA 1
ATOM 580 C C . ILE A 1 74 ? -9.986 16.563 22.799 1.00 81.88 74 ILE A C 1
ATOM 582 O O . ILE A 1 74 ? -10.181 17.570 22.121 1.00 81.88 74 ILE A O 1
ATOM 586 N N . GLN A 1 75 ? -8.753 16.107 23.032 1.00 75.56 75 GLN A N 1
ATOM 587 C CA . GLN A 1 75 ? -7.605 16.689 22.336 1.00 75.56 75 GLN A CA 1
ATOM 588 C C . GLN A 1 75 ? -7.675 16.360 20.833 1.00 75.56 75 GLN A C 1
ATOM 590 O O . GLN A 1 75 ? -7.895 15.193 20.473 1.00 75.56 75 GLN A O 1
ATOM 595 N N . PRO A 1 76 ? -7.484 17.351 19.941 1.00 66.25 76 PRO A N 1
ATOM 596 C CA . PRO A 1 76 ? -7.454 17.112 18.507 1.00 66.25 76 PRO A CA 1
ATOM 597 C C . PRO A 1 76 ? -6.299 16.168 18.166 1.00 66.25 76 PRO A C 1
ATOM 599 O O . PRO A 1 76 ? -5.166 16.335 18.616 1.00 66.25 76 PRO A O 1
ATOM 602 N N . THR A 1 77 ? -6.597 15.131 17.388 1.00 62.59 77 THR A N 1
ATOM 603 C CA . THR A 1 77 ? -5.626 14.095 17.042 1.00 62.59 77 THR A CA 1
ATOM 604 C C . THR A 1 77 ? -4.594 14.636 16.072 1.00 62.59 77 THR A C 1
ATOM 606 O O . THR A 1 77 ? -4.884 14.848 14.898 1.00 62.59 77 THR A O 1
ATOM 609 N N . THR A 1 78 ? -3.363 14.788 16.540 1.00 57.66 78 THR A N 1
ATOM 610 C CA . THR A 1 78 ? -2.207 15.010 15.679 1.00 57.66 78 THR A CA 1
ATOM 611 C C . THR A 1 78 ? -1.945 13.733 14.873 1.00 57.66 78 THR A C 1
ATOM 613 O O . THR A 1 78 ? -1.560 12.690 15.416 1.00 57.66 78 THR A O 1
ATOM 616 N N . GLU A 1 79 ? -2.160 13.805 13.561 1.00 55.94 79 GLU A N 1
ATOM 617 C CA . GLU A 1 79 ? -1.701 12.843 12.548 1.00 55.94 79 GLU A CA 1
ATOM 618 C C . GLU A 1 79 ? -0.160 12.891 12.449 1.00 55.94 79 GLU A C 1
ATOM 620 O O . GLU A 1 79 ? 0.410 13.124 11.387 1.00 55.94 79 GLU A O 1
ATOM 625 N N . VAL A 1 80 ? 0.566 12.739 13.561 1.00 51.88 80 VAL A N 1
ATOM 626 C CA . VAL A 1 80 ? 2.028 12.669 13.503 1.00 51.88 80 VAL A CA 1
ATOM 627 C C . VAL A 1 80 ? 2.388 11.280 12.994 1.00 51.88 80 VAL A C 1
ATOM 629 O O . VAL A 1 80 ? 2.223 10.270 13.683 1.00 51.88 80 VAL A O 1
ATOM 632 N N . LEU A 1 81 ? 2.842 11.245 11.743 1.00 49.88 81 LEU A N 1
ATOM 633 C CA . LEU A 1 81 ? 3.585 10.154 11.121 1.00 49.88 81 LEU A CA 1
ATOM 634 C C . LEU A 1 81 ? 4.783 9.792 12.014 1.00 49.88 81 LEU A C 1
ATOM 636 O O . LEU A 1 81 ? 5.870 10.335 11.871 1.00 49.88 81 LEU A O 1
ATOM 640 N N . GLY A 1 82 ? 4.572 8.900 12.978 1.00 48.66 82 GLY A N 1
ATOM 641 C CA . GLY A 1 82 ? 5.595 8.525 13.946 1.00 48.66 82 GLY A CA 1
ATOM 642 C C . GLY A 1 82 ? 5.138 7.347 14.787 1.00 48.66 82 GLY A C 1
ATOM 643 O O . GLY A 1 82 ? 4.681 7.506 15.916 1.00 48.66 82 GLY A O 1
ATOM 644 N N . PHE A 1 83 ? 5.238 6.138 14.238 1.00 46.56 83 PHE A N 1
ATOM 645 C CA . PHE A 1 83 ? 5.175 4.929 15.053 1.00 46.56 83 PHE A CA 1
ATOM 646 C C . PHE A 1 83 ? 6.435 4.855 15.918 1.00 46.56 83 PHE A C 1
ATOM 648 O O . PHE A 1 83 ? 7.449 4.303 15.506 1.00 46.56 83 PHE A O 1
ATOM 655 N N . GLY A 1 84 ? 6.364 5.433 17.113 1.00 44.94 84 GLY A N 1
ATOM 656 C CA . GLY A 1 84 ? 7.421 5.373 18.111 1.00 44.94 84 GLY A CA 1
ATOM 657 C C . GLY A 1 84 ? 6.838 5.487 19.512 1.00 44.94 84 GLY A C 1
ATOM 658 O O . GLY A 1 84 ? 6.840 6.561 20.096 1.00 44.94 84 GLY A O 1
ATOM 659 N N . LEU A 1 85 ? 6.344 4.379 20.071 1.00 47.47 85 LEU A N 1
ATOM 660 C CA . LEU A 1 85 ? 6.350 4.213 21.526 1.00 47.47 85 LEU A CA 1
ATOM 661 C C . LEU A 1 85 ? 7.743 3.709 21.914 1.00 47.47 85 LEU A C 1
ATOM 663 O O . LEU A 1 85 ? 7.948 2.520 22.130 1.00 47.47 85 LEU A O 1
ATOM 667 N N . GLY A 1 86 ? 8.702 4.630 21.949 1.00 38.56 86 GLY A N 1
ATOM 668 C CA . GLY A 1 86 ? 9.810 4.564 22.887 1.00 38.56 86 GLY A CA 1
ATOM 669 C C . GLY A 1 86 ? 9.499 5.592 23.962 1.00 38.56 86 GLY A C 1
ATOM 670 O O . GLY A 1 86 ? 9.638 6.787 23.720 1.00 38.56 86 GLY A O 1
ATOM 671 N N . SER A 1 87 ? 8.989 5.144 25.109 1.00 42.19 87 SER A N 1
ATOM 672 C CA . SER A 1 87 ? 8.906 5.991 26.297 1.00 42.19 87 SER A CA 1
ATOM 673 C C . SER A 1 87 ? 10.307 6.521 26.596 1.00 42.19 87 SER A C 1
ATOM 675 O O . SER A 1 87 ? 11.244 5.742 26.725 1.00 42.19 87 SER A O 1
ATOM 677 N N . SER A 1 88 ? 10.419 7.843 26.655 1.00 47.50 88 SER A N 1
ATOM 678 C CA . SER A 1 88 ? 11.432 8.624 27.366 1.00 47.50 88 SER A CA 1
ATOM 679 C C . SER A 1 88 ? 12.439 7.822 28.207 1.00 47.50 88 SER A C 1
ATOM 681 O O . SER A 1 88 ? 12.217 7.576 29.389 1.00 47.50 88 SER A O 1
ATOM 683 N N . THR A 1 89 ? 13.597 7.536 27.617 1.00 38.88 89 THR A N 1
ATOM 684 C CA . THR A 1 89 ? 14.882 7.542 28.324 1.00 38.88 89 THR A CA 1
ATOM 685 C C . THR A 1 89 ? 15.845 8.373 27.497 1.00 38.88 89 THR A C 1
ATOM 687 O O . THR A 1 89 ? 16.213 8.003 26.383 1.00 38.88 89 THR A O 1
ATOM 690 N N . SER A 1 90 ? 16.216 9.527 28.038 1.00 44.81 90 SER A N 1
ATOM 691 C CA . SER A 1 90 ? 17.292 10.369 27.540 1.00 44.81 90 SER A CA 1
ATOM 692 C C . SER A 1 90 ? 18.573 9.553 27.379 1.00 44.81 90 SER A C 1
ATOM 694 O O . SER A 1 90 ? 19.225 9.238 28.368 1.00 44.81 90 SER A O 1
ATOM 696 N N . THR A 1 91 ? 18.969 9.242 26.152 1.00 40.97 91 THR A N 1
ATOM 697 C CA . THR A 1 91 ? 20.382 9.027 25.833 1.00 40.97 91 THR A CA 1
ATOM 698 C C . THR A 1 91 ? 20.662 9.614 24.460 1.00 40.97 91 THR A C 1
ATOM 700 O O . THR A 1 91 ? 20.016 9.319 23.459 1.00 40.97 91 THR A O 1
ATOM 703 N N . GLN A 1 92 ? 21.584 10.563 24.485 1.00 48.38 92 GLN A N 1
ATOM 704 C CA . GLN A 1 92 ? 22.155 11.269 23.356 1.00 48.38 92 GLN A CA 1
ATOM 705 C C . GLN A 1 92 ? 22.745 10.276 22.328 1.00 48.38 92 GLN A C 1
ATOM 707 O O . GLN A 1 92 ? 23.381 9.303 22.723 1.00 48.38 92 GLN A O 1
ATOM 712 N N . HIS A 1 93 ? 22.636 10.618 21.034 1.00 46.62 93 HIS A N 1
ATOM 713 C CA . HIS A 1 93 ? 23.644 10.342 19.989 1.00 46.62 93 HIS A CA 1
ATOM 714 C C . HIS A 1 93 ? 23.683 8.949 19.282 1.00 46.62 93 HIS A C 1
ATOM 716 O O . HIS A 1 93 ? 24.381 8.039 19.717 1.00 46.62 93 HIS A O 1
ATOM 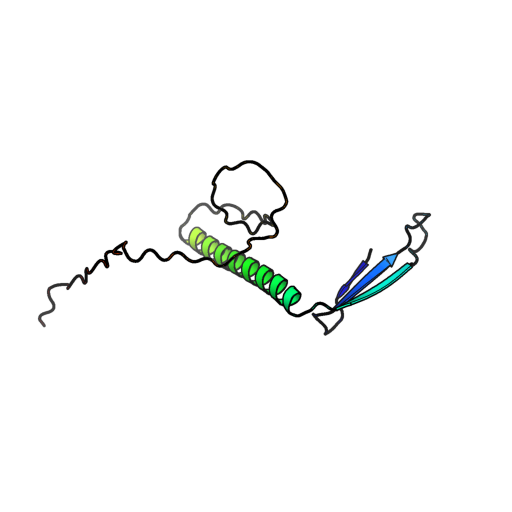722 N N . LEU A 1 94 ? 23.020 8.822 18.110 1.00 48.66 94 LEU A N 1
ATOM 723 C CA . LEU A 1 94 ? 23.595 8.568 16.750 1.00 48.66 94 LEU A CA 1
ATOM 724 C C . LEU A 1 94 ? 22.611 7.880 15.765 1.00 48.66 94 LEU A C 1
ATOM 726 O O . LEU A 1 94 ? 21.841 7.012 16.171 1.00 48.66 94 LEU A O 1
ATOM 730 N N . PRO A 1 95 ? 22.664 8.196 14.448 1.00 51.50 95 PRO A N 1
ATOM 731 C CA . PRO A 1 95 ? 21.599 7.882 13.491 1.00 51.50 95 PRO A CA 1
ATOM 732 C C . PRO A 1 95 ? 21.738 6.552 12.721 1.00 51.50 95 PRO A C 1
ATOM 734 O O . PRO A 1 95 ? 21.087 6.409 11.694 1.00 51.50 95 PRO A O 1
ATOM 737 N N . PHE A 1 96 ? 22.527 5.565 13.168 1.00 44.81 96 PHE A N 1
ATOM 738 C CA . PHE A 1 96 ? 22.583 4.246 12.508 1.00 44.81 96 PHE A CA 1
ATOM 739 C C . PHE A 1 96 ? 22.968 3.110 13.474 1.00 44.81 96 PHE A C 1
ATOM 741 O O . PHE A 1 96 ? 24.142 2.896 13.764 1.00 44.81 96 PHE A O 1
ATOM 748 N N . ARG A 1 97 ? 21.990 2.310 13.916 1.00 59.72 97 ARG A N 1
ATOM 749 C CA . ARG A 1 97 ? 22.207 0.956 14.467 1.00 59.72 97 ARG A CA 1
ATOM 750 C C . ARG A 1 97 ? 21.184 -0.002 13.852 1.00 59.72 97 ARG A C 1
ATOM 752 O O . ARG A 1 97 ? 20.155 -0.305 14.437 1.00 59.72 97 ARG A O 1
ATOM 759 N N . PHE A 1 98 ? 21.479 -0.458 12.636 1.00 52.00 98 PHE A N 1
ATOM 760 C CA . PHE A 1 98 ? 20.698 -1.459 11.893 1.00 52.00 98 PHE A CA 1
ATOM 761 C C . PHE A 1 98 ? 21.106 -2.912 12.232 1.00 52.00 98 PHE A C 1
ATOM 763 O O . PHE A 1 98 ? 20.847 -3.831 11.469 1.00 52.00 98 PHE A O 1
ATOM 770 N N . TYR A 1 99 ? 21.744 -3.155 13.378 1.00 47.91 99 TYR A N 1
ATOM 771 C CA . TYR A 1 99 ? 22.048 -4.510 13.843 1.00 47.91 99 TYR A CA 1
ATOM 772 C C . TYR A 1 99 ? 21.756 -4.604 15.338 1.00 47.91 99 TYR A C 1
ATOM 774 O O . TYR A 1 99 ? 22.605 -4.239 16.147 1.00 47.91 99 TYR A O 1
ATOM 782 N N . ASP A 1 100 ? 20.573 -5.110 15.699 1.00 47.31 100 ASP A N 1
ATOM 783 C CA . ASP A 1 100 ? 20.467 -5.883 16.936 1.00 47.31 100 ASP A CA 1
ATOM 784 C C . ASP A 1 100 ? 20.773 -7.334 16.572 1.00 47.31 100 ASP A C 1
ATOM 786 O O . ASP A 1 100 ? 19.999 -8.072 15.956 1.00 47.31 100 ASP A O 1
ATOM 790 N N . GLN A 1 101 ? 22.035 -7.643 16.811 1.00 44.44 101 GLN A N 1
ATOM 791 C CA . GLN A 1 101 ? 22.693 -8.899 16.568 1.00 44.44 101 GLN A CA 1
ATOM 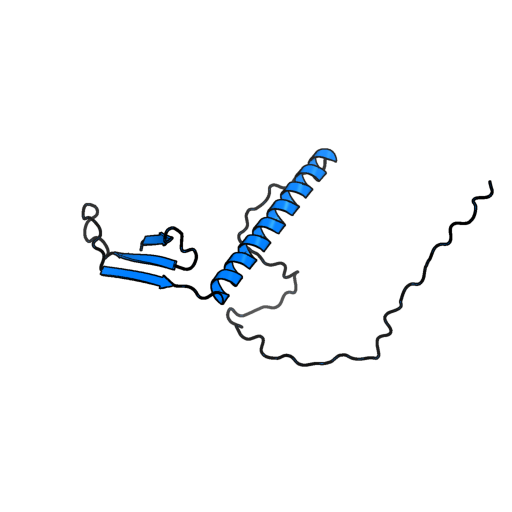792 C C . GLN A 1 101 ? 22.616 -9.662 17.889 1.00 44.44 101 GLN A C 1
ATOM 794 O O . GLN A 1 101 ? 23.265 -9.284 18.856 1.00 44.44 101 GLN A O 1
ATOM 799 N N . GLY A 1 102 ? 21.865 -10.761 17.916 1.00 40.09 102 GLY A N 1
ATOM 800 C CA . GLY A 1 102 ? 22.123 -11.829 18.878 1.00 40.09 102 GLY A CA 1
ATOM 801 C C . GLY A 1 102 ? 21.033 -12.083 19.911 1.00 40.09 102 GLY A C 1
ATOM 802 O O . GLY A 1 102 ? 21.008 -11.523 20.999 1.00 40.09 102 GLY A O 1
ATOM 803 N N . ARG A 1 103 ? 20.254 -13.131 19.635 1.00 53.12 103 ARG A N 1
ATOM 804 C CA . ARG A 1 103 ? 19.798 -14.061 20.672 1.00 53.12 103 ARG A CA 1
ATOM 805 C C . ARG A 1 103 ? 20.963 -14.437 21.606 1.00 53.12 103 ARG A C 1
ATOM 807 O O . ARG A 1 103 ? 21.806 -15.226 21.188 1.00 53.12 103 ARG A O 1
ATOM 814 N N . ARG A 1 104 ? 20.971 -13.953 22.850 1.00 44.62 104 ARG A N 1
ATOM 815 C CA . ARG A 1 104 ? 21.562 -14.586 24.054 1.00 44.62 104 ARG A CA 1
ATOM 816 C C . ARG A 1 104 ? 20.763 -14.026 25.241 1.00 44.62 104 ARG A C 1
ATOM 818 O O . ARG A 1 104 ? 20.799 -12.835 25.483 1.00 44.62 104 ARG A O 1
ATOM 825 N N . GLY A 1 105 ? 19.851 -14.757 25.875 1.00 48.97 105 GLY A N 1
ATOM 826 C CA . GLY A 1 105 ? 20.148 -15.961 26.639 1.00 48.97 105 GLY A CA 1
ATOM 827 C C . GLY A 1 105 ? 20.649 -15.559 28.027 1.00 48.97 105 GLY A C 1
ATOM 828 O O . GLY A 1 105 ? 21.852 -15.543 28.235 1.00 48.97 105 GLY A O 1
ATOM 829 N N . SER A 1 106 ? 19.739 -15.203 28.937 1.00 44.88 106 SER A N 1
ATOM 830 C CA . SER A 1 106 ? 19.966 -15.274 30.387 1.00 44.88 106 SER A CA 1
ATOM 831 C C . SER A 1 106 ? 18.615 -15.220 31.103 1.00 44.88 106 SER A C 1
ATOM 833 O O . SER A 1 106 ? 18.089 -14.158 31.428 1.00 44.88 106 SER A O 1
ATOM 835 N N . SER A 1 107 ? 17.986 -16.383 31.238 1.00 44.28 107 SER A N 1
ATOM 836 C CA . SER A 1 107 ? 16.911 -16.603 32.199 1.00 44.28 107 SER A CA 1
ATOM 837 C C . SER A 1 107 ? 17.564 -16.902 33.546 1.00 44.28 107 SER A C 1
ATOM 839 O O . SER A 1 107 ? 18.098 -17.993 33.730 1.00 44.28 107 SER A O 1
ATOM 841 N N . ASP A 1 108 ? 17.544 -15.936 34.457 1.00 41.06 108 ASP A N 1
ATOM 842 C CA . ASP A 1 108 ? 17.856 -16.165 35.868 1.00 41.06 108 ASP A CA 1
ATOM 843 C C . ASP A 1 108 ? 16.654 -16.876 36.532 1.00 41.06 108 ASP A C 1
ATOM 845 O O . ASP A 1 108 ? 15.546 -16.330 36.502 1.00 41.06 108 ASP A O 1
ATOM 849 N N . PRO A 1 109 ? 16.808 -18.096 37.088 1.00 50.47 109 PRO A N 1
ATOM 850 C CA . PRO A 1 109 ? 15.706 -18.852 37.677 1.00 50.47 109 PRO A CA 1
ATOM 851 C C . PRO A 1 109 ? 15.392 -18.466 39.135 1.00 50.47 109 PRO A C 1
ATOM 853 O O . PRO A 1 109 ? 14.629 -19.178 39.784 1.00 50.47 109 PRO A O 1
ATOM 856 N N . THR A 1 110 ? 15.944 -17.375 39.682 1.00 46.56 110 THR A N 1
ATOM 857 C CA . THR A 1 110 ? 15.833 -17.096 41.130 1.00 46.56 110 THR A CA 1
ATOM 858 C C . THR A 1 110 ? 14.878 -15.977 41.546 1.00 46.56 110 THR A C 1
ATOM 860 O O . THR A 1 110 ? 14.640 -15.797 42.741 1.00 46.56 110 THR A O 1
ATOM 863 N N . VAL A 1 111 ? 14.209 -15.288 40.618 1.00 45.62 111 VAL A N 1
ATOM 864 C CA . VAL A 1 111 ? 13.152 -14.336 40.997 1.00 45.62 111 VAL A CA 1
ATOM 865 C C . VAL A 1 111 ? 11.813 -15.064 41.088 1.00 45.62 111 VAL A C 1
ATOM 867 O O . VAL A 1 111 ? 11.073 -15.186 40.110 1.00 45.62 111 VAL A O 1
ATOM 870 N N . GLN A 1 112 ? 11.499 -15.545 42.294 1.00 48.56 112 GLN A N 1
ATOM 871 C CA . GLN A 1 112 ? 10.151 -15.942 42.696 1.00 48.56 112 GLN A CA 1
ATOM 872 C C . GLN A 1 112 ? 9.164 -14.808 42.389 1.00 48.56 112 GLN A C 1
ATOM 874 O O . GLN A 1 112 ? 8.999 -13.861 43.159 1.00 48.56 112 GLN A O 1
ATOM 879 N N . ARG A 1 113 ? 8.477 -14.895 41.247 1.00 50.66 113 ARG A N 1
ATOM 880 C CA . ARG A 1 113 ? 7.331 -14.037 40.965 1.00 50.66 113 ARG A CA 1
ATOM 881 C C . ARG A 1 113 ? 6.167 -14.540 41.808 1.00 50.66 113 ARG A C 1
ATOM 883 O O . ARG A 1 113 ? 5.476 -15.476 41.420 1.00 50.66 113 ARG A O 1
ATOM 890 N N . SER A 1 114 ? 6.008 -13.911 42.969 1.00 50.81 114 SER A N 1
ATOM 891 C CA . SER A 1 114 ? 4.818 -13.952 43.816 1.00 50.81 114 SER A CA 1
ATOM 892 C C . SER A 1 114 ? 3.547 -14.048 42.963 1.00 50.81 114 SER A C 1
ATOM 894 O O . SER A 1 114 ? 3.182 -13.116 42.241 1.00 50.81 114 SER A O 1
ATOM 896 N N . VAL A 1 115 ? 2.911 -15.217 43.008 1.00 51.06 115 VAL A N 1
ATOM 897 C CA . VAL A 1 115 ? 1.550 -15.431 42.525 1.00 51.06 115 VAL A CA 1
ATOM 898 C C . VAL A 1 115 ? 0.663 -14.961 43.664 1.00 51.06 115 VAL A C 1
ATOM 900 O O . VAL A 1 115 ? 0.533 -15.649 44.674 1.00 51.06 115 VAL A O 1
ATOM 903 N N . PHE A 1 116 ? 0.097 -13.763 43.532 1.00 38.56 116 PHE A N 1
ATOM 904 C CA . PHE A 1 116 ? -0.998 -13.331 44.389 1.00 38.56 116 PHE A CA 1
ATOM 905 C C . PHE A 1 116 ? -2.147 -14.330 44.227 1.00 38.56 116 PHE A C 1
ATOM 907 O O . PHE A 1 116 ? -2.946 -14.251 43.297 1.00 38.56 116 PHE A O 1
ATOM 914 N N . ALA A 1 117 ? -2.202 -15.299 45.134 1.00 53.25 117 ALA A N 1
ATOM 915 C CA . ALA A 1 117 ? -3.421 -15.984 45.486 1.00 53.25 117 ALA A CA 1
ATOM 916 C C . ALA A 1 117 ? -4.235 -15.007 46.340 1.00 53.25 117 ALA A C 1
ATOM 918 O O . ALA A 1 117 ? -3.941 -14.804 47.512 1.00 53.25 117 ALA A O 1
ATOM 919 N N . SER A 1 118 ? -5.246 -14.386 45.743 1.00 48.84 118 SER A N 1
ATOM 920 C CA . SER A 1 118 ? -6.397 -13.898 46.497 1.00 48.84 118 SER A CA 1
ATOM 921 C C . SER A 1 118 ? -7.636 -14.257 45.697 1.00 48.84 118 SER A C 1
ATOM 923 O O . SER A 1 118 ? -8.092 -13.513 44.834 1.00 48.84 118 SER A O 1
ATOM 925 N N . VAL A 1 119 ? -8.121 -15.478 45.917 1.00 50.84 119 VAL A N 1
ATOM 926 C CA . VAL A 1 119 ? -9.510 -15.808 45.614 1.00 50.84 119 VAL A CA 1
ATOM 927 C C . VAL A 1 119 ? -10.295 -15.272 46.801 1.00 50.84 119 VAL A C 1
ATOM 929 O O . VAL A 1 119 ? -10.369 -15.929 47.838 1.00 50.84 119 VAL A O 1
ATOM 932 N N . ASP A 1 120 ? -10.831 -14.062 46.669 1.00 50.56 120 ASP A N 1
ATOM 933 C CA . ASP A 1 120 ? -11.857 -13.567 47.581 1.00 50.56 120 ASP A CA 1
ATOM 934 C C . ASP A 1 120 ? -13.071 -14.501 47.475 1.00 50.56 120 ASP A C 1
ATOM 936 O O . ASP A 1 120 ? -13.876 -14.434 46.543 1.00 50.56 120 ASP A O 1
ATOM 940 N N . LYS A 1 121 ? -13.178 -15.441 48.417 1.00 57.09 121 LYS A N 1
ATOM 941 C CA . LYS A 1 121 ? -14.424 -16.156 48.690 1.00 57.09 121 LYS A CA 1
ATOM 942 C C . LYS A 1 121 ? -15.392 -15.150 49.307 1.00 57.09 121 LYS A C 1
ATOM 944 O O . LYS A 1 121 ? -15.224 -14.775 50.463 1.00 57.09 121 LYS A O 1
ATOM 949 N N . VAL A 1 122 ? -16.415 -14.749 48.555 1.00 51.31 122 VAL A N 1
ATOM 950 C CA . VAL A 1 122 ? -17.538 -13.957 49.078 1.00 51.31 122 VAL A CA 1
ATOM 951 C C . VAL A 1 122 ? -18.371 -14.837 50.027 1.00 51.31 122 VAL A C 1
ATOM 953 O O . VAL A 1 122 ? -18.866 -15.881 49.591 1.00 51.31 122 VAL A O 1
ATOM 956 N N . PRO A 1 123 ? -18.539 -14.472 51.311 1.00 49.72 123 PRO A N 1
ATOM 957 C CA . PRO A 1 123 ? -19.404 -15.200 52.233 1.00 49.72 123 PRO A CA 1
ATOM 958 C C . PRO A 1 123 ? -20.879 -14.840 51.999 1.00 49.72 123 PRO A C 1
ATOM 960 O O . PRO A 1 123 ? -21.234 -13.666 52.019 1.00 49.72 123 PRO A O 1
ATOM 963 N N . GLY A 1 124 ? -21.741 -15.854 51.870 1.00 51.03 124 GLY A N 1
ATOM 964 C CA . GLY A 1 124 ? -23.176 -15.728 52.151 1.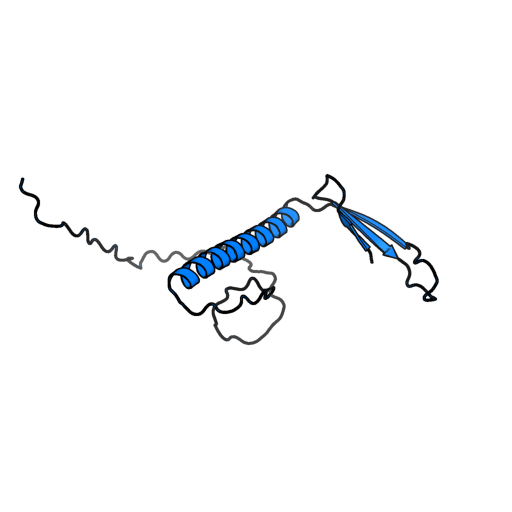00 51.03 124 GLY A CA 1
ATOM 965 C C . GLY A 1 124 ? -24.112 -15.717 50.942 1.00 51.03 124 GLY A C 1
ATOM 966 O O . GLY A 1 124 ? -24.480 -14.663 50.446 1.00 51.03 124 GLY A O 1
ATOM 967 N N . PHE A 1 125 ? -24.597 -16.900 50.561 1.00 47.69 125 PHE A N 1
ATOM 968 C CA . PHE A 1 125 ? -25.946 -17.080 50.017 1.00 47.69 125 PHE A CA 1
ATOM 969 C C . PHE A 1 125 ? -26.515 -18.361 50.637 1.00 47.69 125 PHE A C 1
ATOM 971 O O . PHE A 1 125 ? -26.213 -19.467 50.199 1.00 47.69 125 PHE A O 1
ATOM 978 N N . GLN A 1 126 ? -27.270 -18.194 51.723 1.00 44.19 126 GLN A N 1
ATOM 979 C CA . GLN A 1 126 ? -28.249 -19.177 52.180 1.00 44.19 126 GLN A CA 1
ATOM 980 C C . GLN A 1 126 ? -29.604 -18.731 51.636 1.00 44.19 126 GLN A C 1
ATOM 982 O O . GLN A 1 126 ? -30.037 -17.610 51.902 1.00 44.19 126 GLN A O 1
ATOM 987 N N . GLY A 1 127 ? -30.223 -19.614 50.864 1.00 41.41 127 GLY A N 1
ATOM 988 C CA . GLY A 1 127 ? -31.616 -19.592 50.443 1.00 41.41 127 GLY A CA 1
ATOM 989 C C . GLY A 1 127 ? -32.058 -21.034 50.291 1.00 41.41 127 GLY A C 1
ATOM 990 O O . GLY A 1 127 ? -31.283 -21.788 49.659 1.00 41.41 127 GLY A O 1
#

Secondary structure (DSSP, 8-state):
-EEEEETTEEEEEEEEEEPPPSSTTSPPPEEEEEEEEPPHHHHHHHHHHHHHHHHHH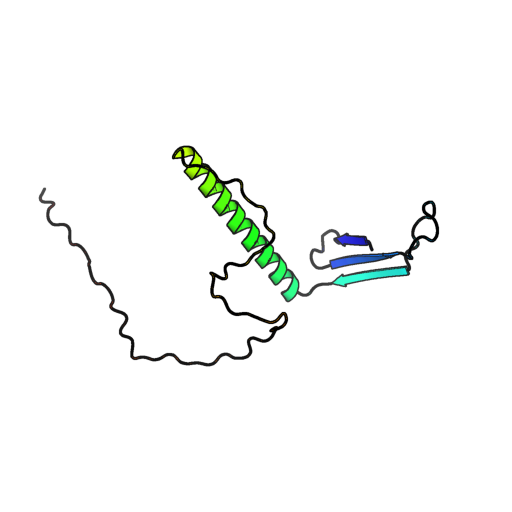HHHHHHHHHHHHTT-----------------------S-------------TT-----------------

InterPro domains:
  IPR039272 CLEC16A/TT9 [PTHR21481] (1-78)
  IPR045820 CLEC16A/TT9, C-terminal [PF19439] (1-125)

Sequence (127 aa):
MQVTGVEDDSRALNITIHKPASSPHSKPFPILQATFIFSDHIRCIIAKQRLAKGRIQARRMKMQRIAALLDLPIQPTTEVLGFGLGSSTSTQHLPFRFYDQGRRGSSDPTVQRSVFASVDKVPGFQG

Radius of gyration: 27.03 Å; chains: 1; bounding box: 55×44×75 Å

Organism: Pan troglodytes (NCBI:txid9598)